Protein AF-A0A8I1MRL6-F1 (afdb_monomer)

Structure (mmCIF, N/CA/C/O backbone):
data_AF-A0A8I1MRL6-F1
#
_entry.id   AF-A0A8I1MRL6-F1
#
loop_
_atom_site.group_PDB
_atom_site.id
_atom_site.type_symbol
_atom_site.label_atom_id
_atom_site.label_alt_id
_atom_site.label_comp_id
_atom_site.label_asym_id
_atom_site.label_entity_id
_atom_site.label_seq_id
_atom_site.pdbx_PDB_ins_code
_atom_site.Cartn_x
_atom_site.Cartn_y
_atom_site.Cartn_z
_atom_site.occupancy
_atom_site.B_iso_or_equiv
_atom_site.auth_seq_id
_atom_site.auth_comp_id
_atom_site.auth_asym_id
_atom_site.auth_atom_id
_atom_site.pdbx_PDB_model_num
ATOM 1 N N . MET A 1 1 ? 14.642 8.033 2.179 1.00 61.53 1 MET A N 1
ATOM 2 C CA . MET A 1 1 ? 13.649 6.973 2.447 1.00 61.53 1 MET A CA 1
ATOM 3 C C . MET A 1 1 ? 12.878 6.752 1.161 1.00 61.53 1 MET A C 1
ATOM 5 O O . MET A 1 1 ? 12.364 7.732 0.636 1.00 61.53 1 MET A O 1
ATOM 9 N N . THR A 1 2 ? 12.892 5.544 0.601 1.00 82.81 2 THR A N 1
ATOM 10 C 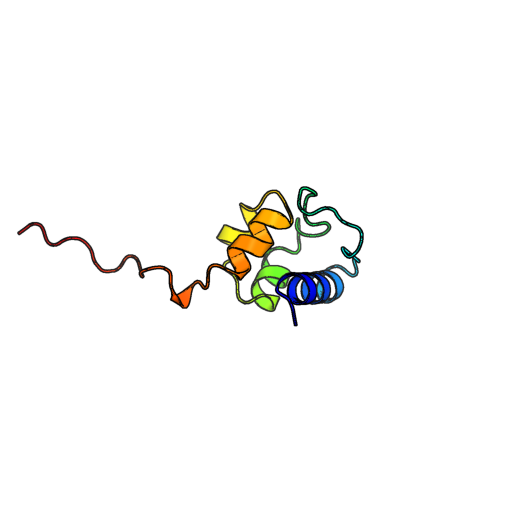CA . THR A 1 2 ? 12.246 5.272 -0.698 1.00 82.81 2 THR A CA 1
ATOM 11 C C . THR A 1 2 ? 10.733 5.108 -0.543 1.00 82.81 2 THR A C 1
ATOM 13 O O . THR A 1 2 ? 10.246 4.794 0.547 1.00 82.81 2 THR A O 1
ATOM 16 N N . THR A 1 3 ? 9.984 5.293 -1.631 1.00 86.50 3 THR A N 1
ATOM 17 C CA . THR A 1 3 ? 8.531 5.055 -1.703 1.00 86.50 3 THR A CA 1
ATOM 18 C C . THR A 1 3 ? 8.178 3.658 -1.191 1.00 86.50 3 THR A C 1
ATOM 20 O O . THR A 1 3 ? 7.281 3.489 -0.366 1.00 86.50 3 THR A O 1
ATOM 23 N N . ARG A 1 4 ? 9.002 2.673 -1.564 1.00 88.69 4 ARG A N 1
ATOM 24 C CA . AR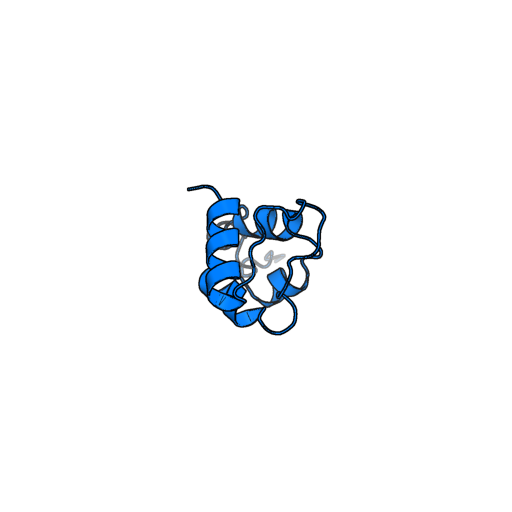G A 1 4 ? 8.870 1.286 -1.124 1.00 88.69 4 ARG A CA 1
ATOM 25 C C . ARG A 1 4 ? 9.093 1.084 0.374 1.00 88.69 4 ARG A C 1
ATOM 27 O O . ARG A 1 4 ? 8.280 0.431 1.014 1.00 88.69 4 ARG A O 1
ATOM 34 N N . GLN A 1 5 ? 10.104 1.719 0.966 1.00 89.75 5 GLN A N 1
ATOM 35 C CA . GLN A 1 5 ? 10.305 1.671 2.423 1.00 89.75 5 GLN A CA 1
ATOM 36 C C . GLN A 1 5 ? 9.130 2.288 3.196 1.00 89.75 5 GLN A C 1
ATOM 38 O O . GLN A 1 5 ? 8.784 1.817 4.278 1.00 89.75 5 GLN A O 1
ATOM 43 N N . ARG A 1 6 ? 8.501 3.345 2.660 1.00 90.12 6 ARG A N 1
ATOM 44 C CA . ARG A 1 6 ? 7.303 3.944 3.272 1.00 90.12 6 ARG A CA 1
ATOM 45 C C . ARG A 1 6 ? 6.116 2.982 3.229 1.00 90.12 6 ARG A C 1
ATOM 47 O O . ARG A 1 6 ? 5.438 2.838 4.244 1.00 90.12 6 ARG A O 1
ATOM 54 N N . LEU A 1 7 ? 5.911 2.302 2.098 1.00 90.06 7 LEU A N 1
ATOM 55 C CA . LEU A 1 7 ? 4.882 1.272 1.953 1.00 90.06 7 LEU A CA 1
ATOM 56 C C . LEU A 1 7 ? 5.105 0.111 2.931 1.00 90.06 7 LEU A C 1
ATOM 58 O O . LEU A 1 7 ? 4.197 -0.238 3.677 1.00 90.06 7 LEU A O 1
ATOM 62 N N . GLU A 1 8 ? 6.326 -0.424 2.998 1.00 91.81 8 GLU A N 1
ATOM 63 C CA . GLU A 1 8 ? 6.699 -1.509 3.918 1.00 91.81 8 GLU A CA 1
ATOM 64 C C . GLU A 1 8 ? 6.361 -1.174 5.377 1.00 91.81 8 GLU A C 1
ATOM 66 O O . GLU A 1 8 ? 5.785 -1.988 6.096 1.00 91.81 8 GLU A O 1
ATOM 71 N N . ILE A 1 9 ? 6.678 0.045 5.819 1.00 91.56 9 ILE A N 1
ATOM 72 C CA . ILE A 1 9 ? 6.402 0.489 7.189 1.00 91.56 9 ILE A CA 1
ATOM 73 C C . ILE A 1 9 ? 4.906 0.665 7.437 1.00 91.56 9 ILE A C 1
ATOM 75 O O . ILE A 1 9 ? 4.429 0.316 8.518 1.00 91.56 9 ILE A O 1
ATOM 79 N N . ALA A 1 10 ? 4.162 1.214 6.474 1.00 90.88 10 ALA A N 1
ATOM 80 C CA . ALA A 1 10 ? 2.719 1.374 6.605 1.00 90.88 10 ALA A CA 1
ATOM 81 C C . ALA A 1 10 ? 2.029 0.012 6.723 1.00 90.88 10 ALA A C 1
ATOM 83 O O . ALA A 1 10 ? 1.280 -0.217 7.671 1.00 90.88 10 ALA A O 1
ATOM 84 N N . VAL A 1 11 ? 2.361 -0.912 5.824 1.00 90.94 11 VAL A N 1
ATOM 85 C CA . VAL A 1 11 ? 1.768 -2.250 5.771 1.00 90.94 11 VAL A CA 1
ATOM 86 C C . VAL 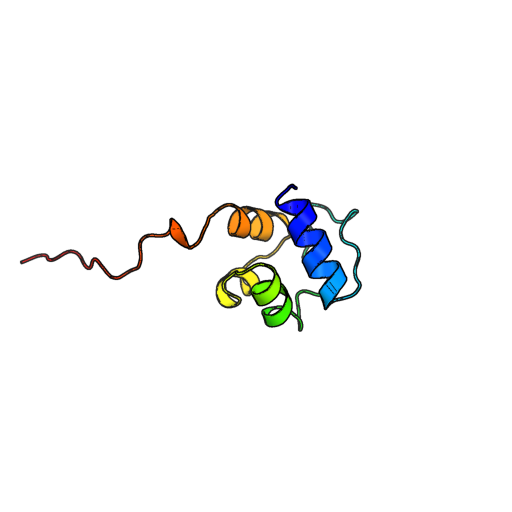A 1 11 ? 2.108 -3.033 7.027 1.00 90.94 11 VAL A C 1
ATOM 88 O O . VAL A 1 11 ? 1.197 -3.510 7.700 1.00 90.94 11 VAL A O 1
ATOM 91 N N . ARG A 1 12 ? 3.381 -3.058 7.437 1.00 91.88 12 ARG A N 1
ATOM 92 C CA . ARG A 1 12 ? 3.802 -3.727 8.674 1.00 91.88 12 ARG A CA 1
ATOM 93 C C . ARG A 1 12 ? 3.159 -3.126 9.921 1.00 91.88 12 ARG A C 1
ATOM 95 O O . ARG A 1 12 ? 2.868 -3.846 10.868 1.00 91.88 12 ARG A O 1
ATOM 102 N N . SER A 1 13 ? 2.935 -1.814 9.939 1.00 91.69 13 SER A N 1
ATOM 103 C CA . SER A 1 13 ? 2.296 -1.136 11.070 1.00 91.69 13 SER A CA 1
ATOM 104 C C . SER A 1 13 ? 0.799 -1.421 11.184 1.00 91.69 13 SER A C 1
ATOM 106 O O . SER A 1 13 ? 0.278 -1.296 12.288 1.00 91.69 13 SER A O 1
ATOM 108 N N . VAL A 1 14 ? 0.111 -1.707 10.076 1.00 90.56 14 VAL A N 1
ATOM 109 C CA . VAL A 1 14 ? -1.347 -1.912 10.051 1.00 90.56 14 VAL A CA 1
ATOM 110 C C . VAL A 1 14 ? -1.695 -3.398 10.112 1.00 90.56 14 VAL A C 1
ATOM 112 O O . VAL A 1 14 ? -2.523 -3.808 10.915 1.00 90.56 14 VAL A O 1
ATOM 115 N N . THR A 1 15 ? -1.035 -4.204 9.285 1.00 88.12 15 THR A N 1
ATOM 116 C CA . THR A 1 15 ? -1.352 -5.628 9.083 1.00 88.12 15 THR A CA 1
ATOM 117 C C . THR A 1 15 ? -0.444 -6.556 9.892 1.00 88.12 15 THR A C 1
ATOM 119 O O . THR A 1 15 ? -0.780 -7.713 10.119 1.00 88.12 15 THR A O 1
ATOM 122 N N . GLY A 1 16 ? 0.724 -6.067 10.328 1.00 88.50 16 GLY A N 1
ATOM 123 C CA . GLY A 1 16 ? 1.787 -6.902 10.894 1.00 88.50 16 GLY A CA 1
ATOM 124 C C . GLY A 1 16 ? 2.604 -7.666 9.847 1.00 88.50 16 GLY A C 1
ATOM 125 O O . GLY A 1 16 ? 3.596 -8.299 10.208 1.00 88.50 16 GLY A O 1
ATOM 126 N N . GLU A 1 17 ? 2.234 -7.584 8.566 1.00 87.50 17 GLU A N 1
ATOM 127 C CA . GLU A 1 17 ? 2.888 -8.321 7.490 1.00 87.50 17 GLU A CA 1
ATOM 128 C C . GLU A 1 17 ? 4.165 -7.646 6.986 1.00 87.50 17 GLU A C 1
ATOM 130 O O . GLU A 1 17 ? 4.321 -6.422 7.002 1.00 87.50 17 GLU A O 1
ATOM 135 N N . ASP A 1 18 ? 5.101 -8.474 6.527 1.00 86.88 18 ASP A N 1
ATOM 136 C CA . ASP A 1 18 ? 6.389 -8.038 6.00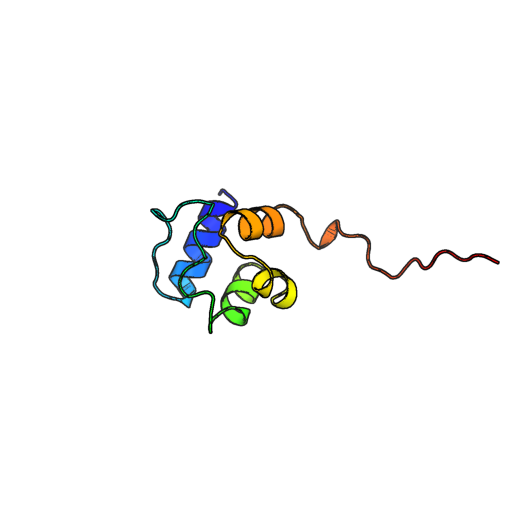7 1.00 86.88 18 ASP A CA 1
ATOM 137 C C . ASP A 1 18 ? 6.479 -8.299 4.502 1.00 86.88 18 ASP A C 1
ATOM 139 O O . ASP A 1 18 ? 6.614 -9.436 4.054 1.00 86.88 18 ASP A O 1
ATOM 143 N N . ILE A 1 19 ? 6.439 -7.220 3.720 1.00 87.50 19 ILE A N 1
ATOM 144 C CA . ILE A 1 19 ? 6.409 -7.271 2.251 1.00 87.50 19 ILE A CA 1
ATOM 145 C C . ILE A 1 19 ? 7.794 -7.121 1.610 1.00 87.50 19 ILE A C 1
ATOM 147 O O . ILE A 1 19 ? 7.901 -6.958 0.394 1.00 87.50 19 ILE A O 1
ATOM 151 N N . ARG A 1 20 ? 8.881 -7.175 2.393 1.00 88.00 20 ARG A N 1
ATOM 152 C CA . ARG A 1 20 ? 10.253 -7.016 1.869 1.00 88.00 20 ARG A CA 1
ATOM 153 C C . ARG A 1 20 ? 10.608 -8.041 0.793 1.00 88.00 20 ARG A C 1
ATOM 155 O O . ARG A 1 20 ? 11.397 -7.740 -0.097 1.00 88.00 20 ARG A O 1
ATOM 162 N N . PHE A 1 21 ? 10.013 -9.229 0.873 1.00 87.31 21 PHE A N 1
ATOM 163 C CA . PHE A 1 21 ? 10.215 -10.315 -0.087 1.00 87.31 21 PHE A CA 1
ATOM 164 C C . PHE A 1 21 ? 9.114 -10.409 -1.151 1.00 87.31 21 PHE A C 1
ATOM 166 O O . PHE A 1 21 ? 9.236 -11.232 -2.053 1.00 87.31 21 PHE A O 1
ATOM 173 N N . ALA A 1 22 ? 8.065 -9.584 -1.069 1.00 89.88 22 ALA A N 1
ATOM 174 C CA . ALA A 1 22 ? 7.005 -9.557 -2.071 1.00 89.88 22 ALA A CA 1
ATOM 175 C C . ALA A 1 22 ? 7.515 -8.904 -3.362 1.00 89.88 22 ALA A C 1
ATOM 177 O O . ALA A 1 22 ? 8.146 -7.841 -3.330 1.00 89.88 22 ALA A O 1
ATOM 178 N N . GLY A 1 23 ? 7.240 -9.518 -4.505 1.00 90.56 23 GLY A N 1
ATOM 179 C CA . GLY A 1 23 ? 7.522 -8.943 -5.811 1.00 90.56 23 GLY A CA 1
ATOM 180 C C . GLY A 1 23 ? 6.693 -7.684 -6.068 1.00 90.56 23 GLY A C 1
ATOM 181 O O . GLY A 1 23 ? 5.638 -7.472 -5.481 1.00 90.56 23 GLY A O 1
ATOM 182 N N . ASN A 1 24 ? 7.158 -6.823 -6.974 1.00 90.62 24 ASN A N 1
ATOM 183 C CA . ASN A 1 24 ? 6.396 -5.634 -7.379 1.00 90.62 24 ASN A CA 1
ATOM 184 C C . ASN A 1 24 ? 5.040 -5.993 -8.018 1.00 90.62 24 ASN A C 1
ATOM 186 O O . ASN A 1 24 ? 4.098 -5.225 -7.896 1.00 90.62 24 ASN A O 1
ATOM 190 N N . TRP A 1 25 ? 4.951 -7.152 -8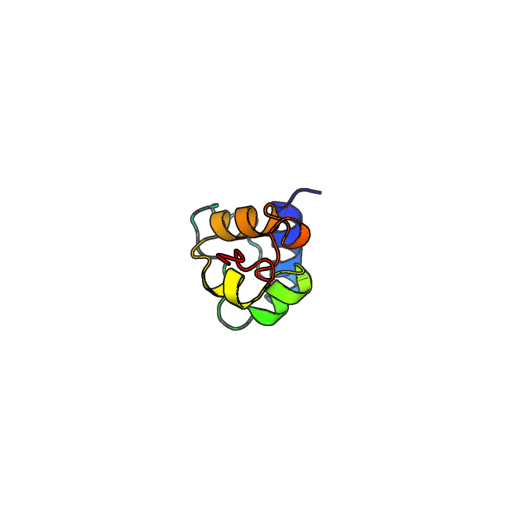.671 1.00 91.00 25 TRP A N 1
ATOM 191 C CA . TRP A 1 25 ? 3.749 -7.646 -9.351 1.00 91.00 25 TRP A CA 1
ATOM 192 C C . TRP A 1 25 ? 2.847 -8.498 -8.451 1.00 91.00 25 TRP A C 1
ATOM 194 O O . TRP A 1 25 ? 1.829 -9.011 -8.912 1.00 91.00 25 TRP A O 1
ATOM 204 N N . ASP A 1 26 ? 3.230 -8.680 -7.186 1.00 90.06 26 ASP A N 1
ATOM 205 C CA . ASP A 1 26 ? 2.414 -9.417 -6.232 1.00 90.06 26 ASP A CA 1
ATOM 206 C C . ASP A 1 26 ? 1.335 -8.497 -5.646 1.00 90.06 26 ASP A C 1
A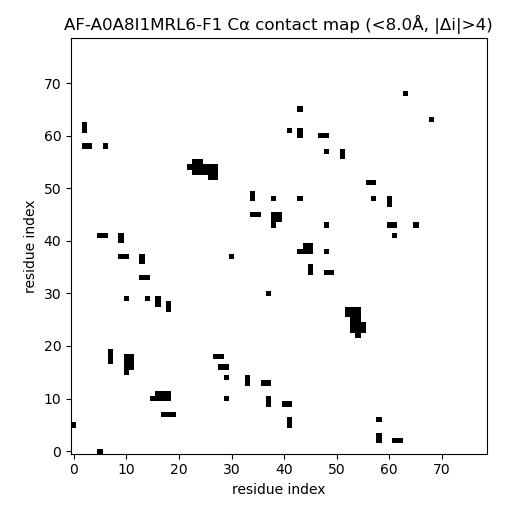TOM 208 O O . ASP A 1 26 ? 1.577 -7.296 -5.449 1.00 90.06 26 ASP A O 1
ATOM 212 N N . PRO A 1 27 ? 0.146 -9.042 -5.335 1.00 89.31 27 PRO A N 1
ATOM 213 C CA . PRO A 1 27 ? -0.872 -8.294 -4.618 1.00 89.31 27 PRO A CA 1
ATOM 214 C C . PRO A 1 27 ? -0.335 -7.868 -3.255 1.00 89.31 27 PRO A C 1
ATOM 216 O O . PRO A 1 27 ? 0.404 -8.610 -2.604 1.00 89.31 27 PRO A O 1
ATOM 219 N N . LEU A 1 28 ? -0.731 -6.678 -2.801 1.00 88.19 28 LEU A N 1
ATOM 220 C CA . LEU A 1 28 ? -0.333 -6.222 -1.479 1.00 88.19 28 LEU A CA 1
ATOM 221 C C . LEU A 1 28 ? -1.042 -7.073 -0.412 1.00 88.19 28 LEU A C 1
ATOM 223 O O . LEU A 1 28 ? -2.275 -7.041 -0.320 1.00 88.19 28 LEU A O 1
ATOM 227 N N . PRO A 1 29 ? -0.297 -7.825 0.409 1.00 85.38 29 PRO A N 1
ATOM 228 C CA . PRO A 1 29 ? -0.915 -8.701 1.375 1.00 85.38 29 PRO A CA 1
ATOM 229 C C . PRO A 1 29 ? -1.473 -7.887 2.549 1.00 85.38 29 PRO A C 1
ATOM 231 O O . PRO A 1 29 ? -0.963 -6.823 2.909 1.00 85.38 29 PRO A O 1
ATOM 234 N N . GLY A 1 30 ? -2.607 -8.345 3.073 1.00 82.81 30 GLY A N 1
ATOM 235 C CA . GLY A 1 30 ? -3.363 -7.627 4.095 1.00 82.81 30 GLY A CA 1
ATOM 236 C C . GLY A 1 30 ? -4.044 -6.339 3.616 1.00 82.81 30 GLY A C 1
ATOM 237 O O . GLY A 1 30 ? -4.624 -5.650 4.453 1.00 82.81 30 GLY A O 1
ATOM 238 N N . LEU A 1 31 ? -4.017 -6.015 2.311 1.00 84.81 31 LEU A N 1
ATOM 239 C CA . LEU A 1 31 ? -4.758 -4.874 1.759 1.00 84.81 31 LEU A CA 1
ATOM 240 C C . LEU A 1 31 ? -6.263 -5.047 1.988 1.00 84.81 31 LEU A C 1
ATOM 242 O O . LEU A 1 31 ? -6.888 -4.160 2.561 1.00 84.81 31 LEU A O 1
ATOM 246 N N . PHE A 1 32 ? -6.816 -6.204 1.609 1.00 81.50 32 PHE A N 1
ATOM 247 C CA . PHE A 1 32 ? -8.235 -6.507 1.796 1.00 81.50 32 PHE A CA 1
ATOM 248 C C . PHE A 1 32 ? -8.617 -6.488 3.284 1.00 81.50 32 PHE A C 1
ATOM 250 O O . PHE A 1 32 ? -8.145 -7.318 4.061 1.00 81.50 32 PHE A O 1
ATOM 257 N N . GLY A 1 33 ? -9.474 -5.542 3.672 1.00 84.75 33 GLY A N 1
ATOM 258 C CA . GLY A 1 33 ? -9.907 -5.310 5.052 1.00 84.75 33 GLY A CA 1
ATOM 259 C C . GLY A 1 33 ? -9.105 -4.258 5.832 1.00 84.75 33 GLY A C 1
ATOM 260 O O . GLY A 1 33 ? -9.535 -3.884 6.923 1.00 84.75 33 GLY A O 1
ATOM 261 N N . ASN A 1 34 ? -7.985 -3.752 5.300 1.00 89.88 34 ASN A N 1
ATOM 262 C CA . ASN A 1 34 ? -7.183 -2.684 5.918 1.00 89.88 34 ASN A CA 1
ATOM 263 C C . ASN A 1 34 ? -6.934 -1.490 4.981 1.00 89.88 34 ASN A C 1
ATOM 265 O O . ASN A 1 34 ? -6.084 -0.643 5.263 1.00 89.88 34 ASN A O 1
ATOM 269 N N . GLU A 1 35 ? -7.669 -1.395 3.876 1.00 90.00 35 GLU A N 1
ATOM 270 C CA . GLU A 1 35 ? -7.447 -0.436 2.794 1.00 90.00 35 GLU A CA 1
ATOM 271 C C . GLU A 1 35 ? -7.466 1.000 3.314 1.00 90.00 35 GLU A C 1
ATOM 273 O O . GLU A 1 35 ? -6.560 1.779 3.032 1.00 90.00 35 GLU A O 1
ATOM 278 N N . TYR A 1 36 ? -8.459 1.336 4.139 1.00 91.12 36 TYR A N 1
ATOM 279 C CA . TYR A 1 36 ? -8.600 2.671 4.720 1.00 91.12 36 TYR A CA 1
ATOM 280 C C . TYR A 1 36 ? -7.456 3.021 5.675 1.00 91.12 36 TYR A C 1
ATOM 282 O O . TYR A 1 36 ? -6.946 4.136 5.634 1.00 91.12 36 TYR A O 1
ATOM 290 N N . ALA A 1 37 ? -7.019 2.073 6.508 1.00 91.62 37 ALA A N 1
ATOM 291 C CA . ALA A 1 37 ? -5.943 2.300 7.471 1.00 91.62 37 ALA A CA 1
ATOM 292 C C . ALA A 1 37 ? -4.572 2.427 6.784 1.00 91.62 37 ALA A C 1
ATOM 294 O O . ALA A 1 37 ? -3.751 3.259 7.175 1.00 91.62 37 ALA A O 1
ATOM 295 N N . ILE A 1 38 ? -4.330 1.633 5.735 1.00 90.44 38 ILE A N 1
ATOM 296 C CA . ILE A 1 38 ? -3.123 1.736 4.905 1.00 90.44 38 ILE A CA 1
ATOM 297 C C . ILE A 1 38 ? -3.139 3.055 4.118 1.00 90.44 38 ILE A C 1
ATOM 299 O O . ILE A 1 38 ? -2.124 3.752 4.085 1.00 90.44 38 ILE A O 1
ATOM 303 N N . ALA A 1 39 ? -4.280 3.427 3.531 1.00 90.75 39 ALA A N 1
ATOM 304 C CA . ALA A 1 39 ? -4.438 4.678 2.795 1.00 90.75 39 ALA A CA 1
ATOM 305 C C . ALA A 1 39 ? -4.205 5.909 3.685 1.00 90.75 39 ALA A C 1
ATOM 307 O O . ALA A 1 39 ? -3.449 6.795 3.292 1.00 90.75 39 ALA A O 1
ATOM 308 N N . ASP A 1 40 ? -4.759 5.929 4.901 1.00 89.94 40 ASP A N 1
ATOM 309 C CA . ASP A 1 40 ? -4.560 7.008 5.880 1.00 89.94 40 ASP A CA 1
ATOM 310 C C . ASP A 1 40 ? -3.075 7.161 6.261 1.00 89.94 40 ASP A C 1
ATOM 312 O O . ASP A 1 40 ? -2.498 8.246 6.172 1.00 89.94 40 ASP A O 1
ATOM 316 N N . LYS A 1 41 ? -2.392 6.044 6.548 1.00 89.44 41 LYS A N 1
ATOM 317 C CA . LYS A 1 41 ? -0.942 6.008 6.823 1.00 89.44 41 LYS A CA 1
ATOM 318 C C . LYS A 1 41 ? -0.085 6.540 5.676 1.00 89.44 41 LYS A C 1
ATOM 320 O O . LYS A 1 41 ? 0.976 7.120 5.919 1.00 89.44 41 LYS A O 1
ATOM 325 N N . LEU A 1 42 ? -0.499 6.279 4.441 1.00 88.06 42 LEU A N 1
ATOM 326 C CA . LEU A 1 42 ? 0.225 6.679 3.236 1.00 88.06 42 LEU A CA 1
ATOM 327 C C . LEU A 1 42 ? -0.225 8.042 2.696 1.00 88.06 42 LEU A C 1
ATOM 329 O O . LEU A 1 42 ? 0.404 8.544 1.765 1.00 88.06 42 LEU A O 1
ATOM 333 N N . ASN A 1 43 ? -1.241 8.659 3.308 1.00 86.88 43 ASN A N 1
ATOM 334 C CA . ASN A 1 43 ? -1.906 9.871 2.834 1.00 86.88 43 ASN A CA 1
ATOM 335 C C . ASN A 1 43 ? -2.380 9.744 1.371 1.00 86.88 43 ASN A C 1
ATOM 337 O O . ASN A 1 43 ? -2.135 10.618 0.537 1.00 86.88 43 ASN A O 1
ATOM 341 N N . LEU A 1 44 ? -3.012 8.611 1.058 1.00 88.06 44 LEU A N 1
ATOM 342 C CA . LEU A 1 44 ? -3.562 8.276 -0.255 1.00 88.06 44 LEU A CA 1
ATOM 343 C C . LEU A 1 44 ? -5.091 8.234 -0.209 1.00 88.06 44 LEU A C 1
ATOM 345 O O . LEU A 1 44 ? -5.697 8.023 0.838 1.00 88.06 44 LEU A O 1
ATOM 349 N N . ASP A 1 45 ? -5.722 8.362 -1.374 1.00 88.00 45 ASP A N 1
ATOM 350 C CA . ASP A 1 45 ? -7.149 8.074 -1.514 1.00 88.00 45 ASP A CA 1
ATOM 351 C C . ASP A 1 45 ? -7.380 6.556 -1.468 1.00 88.00 45 ASP A C 1
ATOM 353 O O . ASP A 1 45 ? -6.923 5.821 -2.351 1.00 88.00 45 ASP A O 1
ATOM 357 N N . ALA A 1 46 ? -8.126 6.095 -0.460 1.00 87.69 46 ALA A N 1
ATOM 358 C CA . ALA A 1 46 ? -8.506 4.693 -0.298 1.00 87.69 46 ALA A CA 1
ATOM 359 C C . ALA A 1 46 ? -9.201 4.137 -1.551 1.00 87.69 46 ALA A C 1
ATOM 361 O O . ALA A 1 46 ? -8.944 3.004 -1.949 1.00 87.69 46 ALA A O 1
ATOM 362 N N . SER A 1 47 ? -9.999 4.955 -2.243 1.00 87.94 47 SER A N 1
ATOM 363 C CA . SER A 1 47 ? -10.704 4.558 -3.468 1.00 87.94 47 SER A CA 1
ATOM 364 C C . SER A 1 47 ? -9.746 4.235 -4.614 1.00 87.94 47 SER A C 1
ATOM 366 O O . SER A 1 47 ?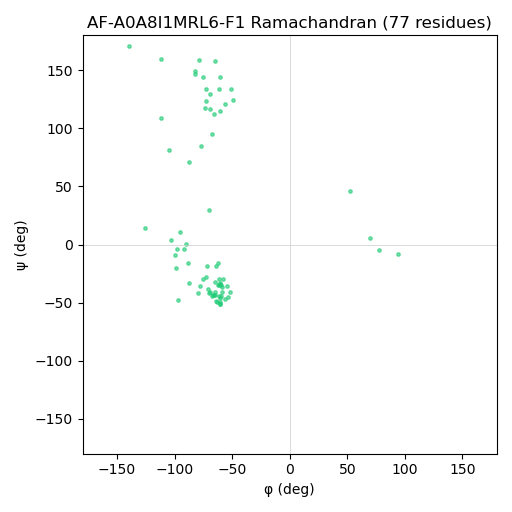 -10.053 3.394 -5.459 1.00 87.94 47 SER A O 1
ATOM 368 N N . ARG A 1 48 ? -8.593 4.916 -4.671 1.00 88.31 48 ARG A N 1
ATOM 369 C CA . ARG A 1 48 ? -7.539 4.647 -5.659 1.00 88.31 48 ARG A CA 1
ATOM 370 C C . ARG A 1 48 ? -6.712 3.440 -5.244 1.00 88.31 48 ARG A C 1
ATOM 372 O O . ARG A 1 48 ? -6.453 2.593 -6.089 1.00 88.31 48 ARG A O 1
ATOM 379 N N . LEU A 1 49 ? -6.386 3.327 -3.956 1.00 88.88 49 LEU A N 1
ATOM 380 C CA . LEU A 1 49 ? -5.656 2.184 -3.411 1.00 88.88 49 LEU A CA 1
ATOM 381 C C . LEU A 1 49 ? -6.405 0.861 -3.647 1.00 88.88 49 LEU A C 1
ATOM 383 O O . LEU A 1 49 ? -5.798 -0.120 -4.053 1.00 88.88 49 LEU A O 1
ATOM 387 N N . MET A 1 50 ? -7.731 0.851 -3.482 1.00 88.06 50 MET A N 1
ATOM 388 C CA . MET A 1 50 ? -8.587 -0.316 -3.750 1.00 88.06 50 MET A CA 1
ATOM 389 C C . MET A 1 50 ? -8.609 -0.758 -5.219 1.00 88.06 50 MET A C 1
ATOM 391 O O . MET A 1 50 ? -9.037 -1.870 -5.517 1.00 88.06 50 MET A O 1
ATOM 395 N N . ARG A 1 51 ? -8.210 0.116 -6.151 1.00 88.69 51 ARG A N 1
ATOM 396 C CA . ARG A 1 51 ? -8.107 -0.219 -7.578 1.00 88.69 51 ARG A CA 1
ATOM 397 C C . ARG A 1 51 ? -6.740 -0.784 -7.941 1.00 88.69 51 ARG A C 1
ATOM 399 O O . ARG A 1 51 ? -6.627 -1.362 -9.018 1.00 88.69 51 ARG A O 1
ATOM 406 N N . CYS A 1 52 ? -5.741 -0.607 -7.077 1.00 90.06 52 CYS A N 1
ATOM 407 C CA . CYS A 1 52 ? -4.411 -1.144 -7.299 1.00 90.06 52 CYS A CA 1
ATOM 408 C C . CYS A 1 52 ? -4.440 -2.668 -7.176 1.00 90.06 52 CYS A C 1
ATOM 410 O O . CYS A 1 52 ? -4.946 -3.220 -6.198 1.00 90.06 52 CYS A O 1
ATOM 412 N N . ARG A 1 53 ? -3.889 -3.347 -8.177 1.00 89.06 53 ARG A N 1
ATOM 413 C CA . ARG A 1 53 ? -3.818 -4.812 -8.222 1.00 89.06 53 ARG A CA 1
ATOM 414 C C . ARG A 1 53 ? -2.577 -5.354 -7.537 1.00 89.06 53 ARG A C 1
ATOM 416 O O . ARG A 1 53 ? -2.631 -6.434 -6.954 1.00 89.06 53 ARG A O 1
ATOM 423 N N . ASP A 1 54 ? -1.483 -4.610 -7.614 1.00 91.94 54 ASP A N 1
ATOM 424 C CA . ASP A 1 54 ? -0.171 -5.033 -7.155 1.00 91.94 54 ASP A CA 1
ATOM 425 C C . ASP A 1 54 ? 0.590 -3.900 -6.459 1.00 91.94 54 ASP A C 1
ATOM 427 O O . ASP A 1 54 ? 0.169 -2.739 -6.423 1.00 91.94 54 ASP A O 1
ATOM 431 N N . ILE A 1 55 ? 1.719 -4.261 -5.853 1.00 91.62 55 ILE A N 1
ATOM 432 C CA . ILE A 1 55 ? 2.592 -3.316 -5.156 1.00 91.62 55 ILE A CA 1
ATOM 433 C C . ILE A 1 55 ? 3.118 -2.238 -6.114 1.00 91.62 55 ILE A C 1
ATOM 435 O O . ILE A 1 55 ? 3.280 -1.095 -5.696 1.00 91.62 55 ILE A O 1
ATOM 439 N N . TYR A 1 56 ? 3.370 -2.566 -7.380 1.00 92.12 56 TYR A N 1
ATOM 440 C CA . TYR A 1 56 ? 3.846 -1.620 -8.383 1.00 92.12 56 TYR A CA 1
ATOM 441 C C . TYR A 1 56 ? 2.859 -0.469 -8.599 1.00 92.12 56 TYR A C 1
ATOM 443 O O . TYR A 1 56 ? 3.251 0.688 -8.463 1.00 92.12 56 TYR A O 1
ATOM 451 N N . GLU A 1 57 ? 1.579 -0.767 -8.835 1.00 91.25 57 GLU A N 1
ATOM 452 C CA 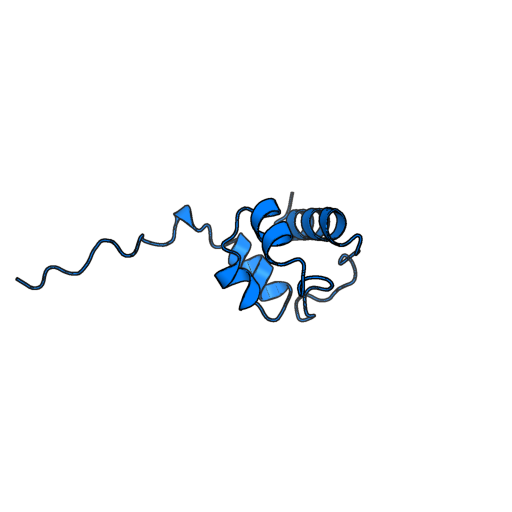. GLU A 1 57 ? 0.531 0.245 -9.007 1.00 91.25 57 GLU A CA 1
ATOM 453 C C . GLU A 1 57 ? 0.378 1.123 -7.748 1.00 91.25 57 GLU A C 1
ATOM 455 O O . GLU A 1 57 ? 0.104 2.320 -7.850 1.00 91.25 57 GLU A O 1
ATOM 460 N N . ILE A 1 58 ? 0.597 0.565 -6.550 1.00 90.75 58 ILE A N 1
ATOM 461 C CA . ILE A 1 58 ? 0.583 1.328 -5.289 1.00 90.75 58 ILE A CA 1
ATOM 462 C C . ILE A 1 58 ? 1.795 2.259 -5.198 1.00 90.75 58 ILE A C 1
ATOM 464 O O . ILE A 1 58 ? 1.666 3.403 -4.763 1.00 90.75 58 ILE A O 1
ATOM 468 N N . LEU A 1 59 ? 2.975 1.789 -5.604 1.00 90.69 59 LEU A N 1
ATOM 469 C CA . LEU A 1 59 ? 4.183 2.609 -5.633 1.00 90.69 59 LEU A CA 1
ATOM 470 C C . LEU A 1 59 ? 4.044 3.750 -6.643 1.00 90.69 59 LEU A C 1
ATOM 472 O O . LEU A 1 59 ? 4.340 4.887 -6.287 1.00 90.69 59 LEU A O 1
ATOM 476 N N . GLU A 1 60 ? 3.512 3.485 -7.839 1.00 90.88 60 GLU A N 1
ATOM 477 C CA . GLU A 1 60 ? 3.180 4.536 -8.808 1.00 90.88 60 GLU A CA 1
ATOM 478 C C . GLU A 1 60 ? 2.165 5.528 -8.231 1.00 90.88 60 GLU A C 1
ATOM 480 O O . GLU A 1 60 ? 2.349 6.739 -8.338 1.00 90.88 60 GLU A O 1
ATOM 485 N N . LEU A 1 61 ? 1.117 5.042 -7.558 1.00 88.88 61 LEU A N 1
ATOM 486 C CA . LEU A 1 61 ? 0.125 5.895 -6.903 1.00 88.88 61 LEU A CA 1
ATOM 487 C C . LEU A 1 61 ? 0.749 6.805 -5.831 1.00 88.88 61 LEU A C 1
ATOM 489 O O . LEU A 1 61 ? 0.299 7.934 -5.656 1.00 88.88 61 LEU A O 1
ATOM 493 N N . MET A 1 62 ? 1.769 6.324 -5.118 1.00 87.75 62 MET A N 1
ATOM 494 C CA . MET A 1 62 ? 2.512 7.101 -4.124 1.00 87.75 62 MET A CA 1
ATOM 495 C C . MET A 1 62 ? 3.483 8.112 -4.741 1.00 87.75 62 MET A C 1
ATOM 497 O O . MET A 1 62 ? 3.767 9.133 -4.113 1.00 87.75 62 MET A O 1
ATOM 501 N N . GLU A 1 63 ? 4.023 7.827 -5.926 1.00 85.94 63 GLU A N 1
ATOM 502 C CA . GLU A 1 63 ? 4.905 8.744 -6.657 1.00 85.94 63 GLU A CA 1
ATOM 503 C C . GLU A 1 63 ? 4.114 9.849 -7.359 1.00 85.94 63 GLU A C 1
ATOM 505 O O . GLU A 1 63 ? 4.544 11.003 -7.377 1.00 85.94 63 GLU A O 1
ATOM 510 N N . VAL A 1 64 ? 2.918 9.528 -7.857 1.00 74.88 64 VAL A N 1
ATOM 511 C CA . VAL A 1 64 ? 1.971 10.501 -8.406 1.00 74.88 64 VAL A CA 1
ATOM 512 C C . VAL A 1 64 ? 1.283 11.229 -7.250 1.00 74.88 64 VAL A C 1
ATOM 514 O O . VAL A 1 64 ? 0.194 10.868 -6.801 1.00 74.88 64 VAL A O 1
ATOM 517 N N . ASN A 1 65 ? 1.939 12.280 -6.760 1.00 59.31 65 ASN A N 1
ATOM 518 C CA . ASN A 1 65 ? 1.418 13.164 -5.723 1.00 59.31 65 ASN A CA 1
ATOM 519 C C . ASN A 1 65 ? -0.021 13.618 -6.065 1.00 59.31 65 ASN A C 1
ATOM 521 O O . ASN A 1 65 ? -0.229 14.237 -7.112 1.00 59.31 65 ASN A O 1
ATOM 525 N N . PRO A 1 66 ? -1.028 13.418 -5.191 1.00 54.78 66 PRO A N 1
ATOM 526 C CA . PRO A 1 66 ? -2.379 13.935 -5.431 1.00 54.78 66 PRO A CA 1
ATOM 527 C C . PRO A 1 66 ? -2.431 15.470 -5.499 1.00 54.78 66 PRO A C 1
ATOM 529 O O . PRO A 1 66 ? -3.390 16.026 -6.024 1.00 54.78 66 PRO A O 1
ATOM 532 N N . SER A 1 67 ? -1.387 16.154 -5.023 1.00 50.97 67 SER A N 1
ATOM 533 C CA . SER A 1 67 ? -1.203 17.604 -5.153 1.00 50.97 67 SER A CA 1
ATOM 534 C C . SER A 1 67 ? -0.864 18.069 -6.576 1.00 50.97 67 SER A C 1
ATOM 536 O O . SER A 1 67 ? -1.014 19.253 -6.863 1.00 50.97 67 SER A O 1
ATOM 538 N N . GLU A 1 68 ? -0.404 17.171 -7.453 1.00 48.94 68 GLU A N 1
ATOM 539 C CA . GLU A 1 68 ? -0.090 17.470 -8.861 1.00 48.94 68 GLU A CA 1
ATOM 540 C C . GLU A 1 68 ? -1.207 17.052 -9.822 1.00 48.94 68 GLU A C 1
ATOM 542 O O . GLU A 1 68 ? -1.184 17.416 -10.998 1.00 48.94 68 GLU A O 1
ATOM 547 N N . LEU A 1 69 ? -2.217 16.325 -9.337 1.00 50.53 69 LEU A N 1
ATOM 548 C CA . LEU A 1 69 ? -3.404 16.062 -10.135 1.00 50.53 69 LEU A CA 1
ATOM 549 C C . LEU A 1 69 ? -4.221 17.357 -10.231 1.00 50.53 69 LEU A C 1
ATOM 551 O O . LEU A 1 69 ? -4.594 17.916 -9.193 1.00 50.53 69 LEU A O 1
ATOM 555 N N . PRO A 1 70 ? -4.520 17.855 -11.446 1.00 44.09 70 PRO A N 1
ATOM 556 C CA . PRO A 1 70 ? -5.390 19.006 -11.596 1.00 44.09 70 PRO A CA 1
ATOM 557 C C . PRO A 1 70 ? -6.719 18.686 -10.910 1.00 44.09 70 PRO A C 1
ATOM 559 O O . PRO A 1 70 ? -7.384 17.699 -11.236 1.00 44.09 70 PRO A O 1
ATOM 562 N N . LYS A 1 71 ? -7.088 19.505 -9.917 1.00 51.44 71 LYS A N 1
ATOM 563 C CA . LYS A 1 71 ? -8.426 19.460 -9.325 1.00 51.44 71 LYS A CA 1
ATOM 564 C C . LYS A 1 71 ? -9.432 19.516 -10.486 1.00 51.44 71 LYS A C 1
ATOM 566 O O . LYS A 1 71 ? -9.259 20.368 -11.357 1.00 51.44 71 LYS A O 1
ATOM 571 N N . PRO A 1 72 ? -10.481 18.676 -10.517 1.00 52.19 72 PRO A N 1
ATOM 572 C CA . PRO A 1 72 ? -11.477 18.654 -11.596 1.00 52.19 72 PRO A CA 1
ATOM 573 C C . PRO A 1 72 ? -12.394 19.899 -11.616 1.00 52.19 72 PRO A C 1
ATOM 575 O O . PRO A 1 72 ? -13.554 19.819 -12.002 1.00 52.19 72 PRO A O 1
ATOM 578 N N . SER A 1 73 ? -11.899 21.055 -11.171 1.00 50.22 73 SER A N 1
ATOM 579 C CA . SER A 1 73 ? -12.643 22.304 -11.005 1.00 50.22 73 SER A CA 1
ATOM 580 C C . SER A 1 73 ? -12.397 23.348 -12.098 1.00 50.22 73 SER A C 1
ATOM 582 O O . SER A 1 73 ? -12.988 24.415 -12.017 1.00 50.22 73 SER A O 1
ATOM 584 N N . ASP A 1 74 ? -11.622 23.049 -13.142 1.00 48.66 74 ASP A N 1
ATOM 585 C CA . ASP A 1 74 ? -11.621 23.861 -14.367 1.00 48.66 74 ASP A CA 1
ATOM 586 C C . ASP A 1 74 ? -12.381 23.113 -15.463 1.00 48.66 74 ASP A C 1
ATOM 588 O O . ASP A 1 74 ? -11.829 22.396 -16.297 1.00 48.66 74 ASP A O 1
ATOM 592 N N . SER A 1 75 ? -13.708 23.224 -15.400 1.00 51.19 75 SER A N 1
ATOM 593 C CA . SER A 1 75 ? -14.560 22.893 -16.541 1.00 51.19 75 SER A CA 1
ATOM 594 C C . SER A 1 75 ? -14.185 23.827 -17.698 1.00 51.19 75 SER A C 1
ATOM 596 O O . SER A 1 75 ? -14.074 25.031 -17.465 1.00 51.19 75 SER A O 1
ATOM 598 N N . PRO A 1 76 ? -14.009 23.341 -18.940 1.00 54.47 76 PRO A N 1
ATOM 599 C CA . PRO A 1 76 ? -13.753 24.229 -20.060 1.00 54.47 76 PRO A CA 1
ATOM 600 C C . PRO A 1 76 ? -15.009 25.076 -20.282 1.00 54.47 76 PRO A C 1
ATOM 602 O O . PRO A 1 76 ? -16.060 24.552 -20.656 1.00 54.47 76 PRO A O 1
ATOM 605 N N . SER A 1 77 ? -14.918 26.383 -20.030 1.00 54.53 77 SER A N 1
ATOM 606 C CA . SER A 1 77 ? -15.948 27.323 -20.468 1.00 54.53 77 SER A CA 1
ATOM 607 C C . SER A 1 77 ? -15.912 27.377 -21.994 1.00 54.53 77 SER A C 1
ATOM 609 O O . SER A 1 77 ? -15.105 28.090 -22.583 1.00 54.53 77 SER A O 1
ATOM 611 N N . LEU A 1 78 ? -16.762 26.575 -22.633 1.00 55.69 78 LEU A N 1
ATOM 612 C CA . LEU A 1 78 ? -17.159 26.732 -24.029 1.00 55.69 78 LEU A CA 1
ATOM 613 C C . LEU A 1 78 ? -18.357 27.686 -24.080 1.00 55.69 78 LEU A C 1
ATOM 615 O O . LEU A 1 78 ? -19.481 27.253 -24.318 1.00 55.69 78 LEU A O 1
ATOM 619 N N . PHE A 1 79 ? -18.108 28.965 -23.809 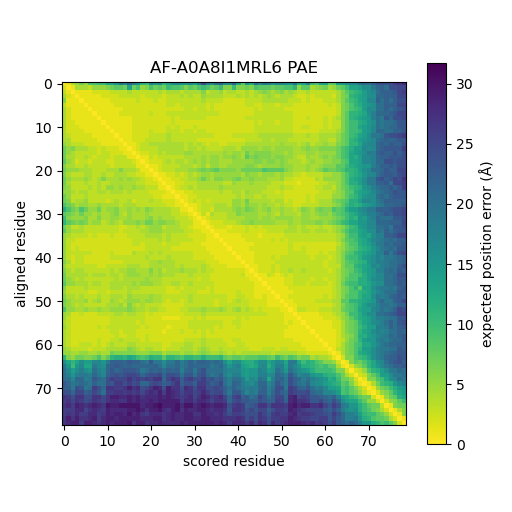1.00 52.56 79 PHE A N 1
ATOM 620 C CA . PHE A 1 79 ? -19.007 30.075 -24.127 1.00 52.56 79 PHE A CA 1
ATOM 621 C C . PHE A 1 79 ? -18.178 31.307 -24.468 1.00 52.56 79 PHE A C 1
ATOM 623 O O . PHE A 1 79 ? -17.213 31.578 -23.716 1.00 52.56 79 PHE A O 1
#

Nearest PDB structures (foldseek):
  5msr-assembly3_C  TM=6.227E-01  e=1.210E+00  Segniliparus rugosus
  2fq0-assembly1_A  TM=5.864E-01  e=1.295E+00  Plasmodium falciparum 3D7
  5msr-assembly1_A  TM=6.277E-01  e=1.821E+00  Segniliparus rugosus
  1mfq-assembly1_C  TM=3.743E-01  e=8.742E+00  Homo sapiens

Radius of gyration: 14.62 Å; Cα contacts (8 Å, |Δi|>4): 69; chains: 1; bounding box: 33×40×35 Å

Foldseek 3Di:
DALVVLLQCLCCVQPVDGCPVPDQQAARPPCVPCLVSSCVSLVHDSVLSVVDRGNNSVSVRSVPPPVPPPDPPDDPPPD

Sequence (79 aa):
MTTRQRLEIAVRSVTGEDIRFAGNWDPLPGLFGNEYAIADKLNLDASRLMRCRDIYEILELMEVNPSELPKPSDSPSLF

Mean predicted aligned error: 8.57 Å

Solvent-accessible surface area (backbone atoms only — not comparable to full-atom values): 4926 Å² total; per-residue (Å²): 136,54,72,63,59,52,49,43,51,35,42,30,72,73,63,68,49,81,55,88,83,57,54,54,82,34,59,57,81,62,39,84,94,34,44,60,64,43,16,60,69,67,74,48,60,38,78,59,56,73,67,41,70,22,40,45,52,47,48,52,54,66,68,54,49,75,87,74,52,78,70,93,78,76,70,83,81,90,119

Secondary structure (DSSP, 8-state):
--HHHHHHHHHHHHH----TTS-TTSPPTT-TTTHHHHHHHHT--HHHHTT--SHHHHHHHHHS-TTTSPPTT------

pLDDT: mean 81.4, std 14.87, range [44.09, 92.12]